Protein AF-A0A2E8S8S6-F1 (afdb_monomer)

Secondary structure (DSSP, 8-state):
----S-HHHHHHHHHHHHHHHHHHHHHHT-HHHHHHHHHHHHHHHHHHHHHHS-------SHHHHHHHHHT-S----------

Structure (mmCIF, N/CA/C/O backbone):
data_AF-A0A2E8S8S6-F1
#
_entry.id   AF-A0A2E8S8S6-F1
#
loop_
_atom_site.group_PDB
_atom_site.id
_atom_site.type_symbol
_atom_site.label_atom_id
_atom_site.label_alt_id
_atom_site.label_comp_id
_atom_site.label_asym_id
_atom_site.label_entity_id
_atom_site.label_seq_id
_atom_site.pdbx_PDB_ins_code
_atom_site.Cartn_x
_atom_site.Cartn_y
_atom_site.Cartn_z
_atom_site.occupancy
_atom_site.B_iso_or_equiv
_atom_site.auth_seq_id
_atom_site.auth_comp_id
_atom_site.auth_asym_id
_atom_site.auth_atom_id
_atom_site.pdbx_PDB_model_num
ATOM 1 N N . MET A 1 1 ? -1.138 -7.745 -15.448 1.00 40.62 1 MET A N 1
ATOM 2 C CA . MET A 1 1 ? -2.176 -6.695 -15.525 1.00 40.62 1 MET A CA 1
ATOM 3 C C . MET A 1 1 ? -1.462 -5.353 -15.546 1.00 40.62 1 MET A C 1
ATOM 5 O O . MET A 1 1 ? -0.584 -5.188 -14.705 1.00 40.62 1 MET A O 1
ATOM 9 N N . PRO A 1 2 ? -1.711 -4.456 -16.515 1.00 47.47 2 PRO A N 1
ATOM 10 C CA . PRO A 1 2 ? -1.098 -3.133 -16.494 1.00 47.47 2 PRO A CA 1
ATOM 11 C C . PRO A 1 2 ? -1.648 -2.390 -15.277 1.00 47.47 2 PRO A C 1
ATOM 13 O O . PRO A 1 2 ? -2.858 -2.227 -15.132 1.00 47.47 2 PRO A O 1
ATOM 16 N N . ILE A 1 3 ? -0.767 -2.014 -14.358 1.00 55.12 3 ILE A N 1
ATOM 17 C CA . ILE A 1 3 ? -1.144 -1.173 -13.230 1.00 55.12 3 ILE A CA 1
ATOM 18 C C . ILE A 1 3 ? -1.272 0.232 -13.812 1.00 55.12 3 ILE A C 1
ATOM 20 O O . ILE A 1 3 ? -0.283 0.881 -14.117 1.00 55.12 3 ILE A O 1
ATOM 24 N N . LEU A 1 4 ? -2.516 0.652 -14.045 1.00 55.47 4 LEU A N 1
ATOM 25 C CA . LEU A 1 4 ?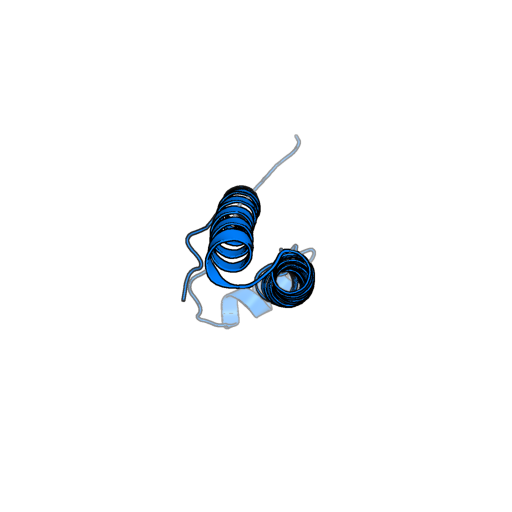 -2.897 1.945 -14.635 1.00 55.47 4 LEU A CA 1
ATOM 26 C C . LEU A 1 4 ? -2.662 3.139 -13.693 1.00 55.47 4 LEU A C 1
ATOM 28 O O . LEU A 1 4 ? -3.076 4.257 -13.986 1.00 55.47 4 LEU A O 1
ATOM 32 N N . ILE A 1 5 ? -2.048 2.909 -12.535 1.00 58.91 5 ILE A N 1
ATOM 33 C CA . ILE A 1 5 ? -1.847 3.924 -11.511 1.00 58.91 5 ILE A CA 1
ATOM 34 C C . ILE A 1 5 ? -0.409 4.425 -11.606 1.00 58.91 5 ILE A C 1
ATOM 36 O O . ILE A 1 5 ? 0.537 3.687 -11.344 1.00 58.91 5 ILE A O 1
ATOM 40 N N . ASN A 1 6 ? -0.272 5.705 -11.954 1.00 72.06 6 ASN A N 1
ATOM 41 C CA . ASN A 1 6 ? 0.967 6.461 -11.810 1.00 72.06 6 ASN A CA 1
ATOM 42 C C . ASN A 1 6 ? 1.492 6.329 -10.365 1.00 72.06 6 ASN A C 1
ATOM 44 O O . ASN A 1 6 ? 0.706 6.373 -9.416 1.00 72.06 6 ASN A O 1
ATOM 48 N N . GLN A 1 7 ? 2.808 6.207 -10.182 1.00 69.88 7 GLN A N 1
ATOM 49 C CA . GLN A 1 7 ? 3.457 6.049 -8.876 1.00 69.88 7 GLN A CA 1
ATOM 50 C C . GLN A 1 7 ? 3.010 7.123 -7.865 1.00 69.88 7 GLN A C 1
ATOM 52 O O . GLN A 1 7 ? 2.749 6.817 -6.701 1.00 69.88 7 GLN A O 1
ATOM 57 N N . TYR A 1 8 ? 2.829 8.367 -8.316 1.00 76.00 8 TYR A N 1
ATOM 58 C CA . TYR A 1 8 ? 2.304 9.454 -7.481 1.00 76.00 8 TYR A CA 1
ATOM 59 C C . TYR A 1 8 ? 0.830 9.259 -7.103 1.00 76.00 8 TYR A C 1
ATOM 61 O O . TYR A 1 8 ? 0.437 9.497 -5.960 1.00 76.00 8 TYR A O 1
ATOM 69 N N . SER A 1 9 ? 0.011 8.767 -8.033 1.00 83.44 9 SER A N 1
ATOM 70 C CA . SER A 1 9 ? -1.392 8.436 -7.772 1.00 83.44 9 SER A CA 1
ATOM 71 C C . SER A 1 9 ? -1.526 7.277 -6.780 1.00 83.44 9 SER A C 1
ATOM 73 O O . SER A 1 9 ? -2.432 7.303 -5.951 1.00 83.44 9 SER A O 1
ATOM 75 N N . PHE A 1 10 ? -0.606 6.304 -6.794 1.00 85.69 10 PHE A N 1
ATOM 76 C CA . PHE A 1 10 ? -0.592 5.210 -5.817 1.00 85.69 10 PHE A CA 1
ATOM 77 C C . PHE A 1 10 ? -0.423 5.733 -4.390 1.00 85.69 10 PHE A C 1
ATOM 79 O O . PHE A 1 10 ? -1.154 5.314 -3.492 1.00 85.69 10 PHE A O 1
ATOM 86 N N . ILE A 1 11 ? 0.504 6.673 -4.182 1.00 87.81 11 ILE A N 1
ATOM 87 C CA . ILE A 1 11 ? 0.764 7.268 -2.864 1.00 87.81 11 ILE A CA 1
ATOM 88 C C . ILE A 1 11 ? -0.482 8.003 -2.360 1.00 87.81 11 ILE A C 1
ATOM 90 O O . ILE A 1 11 ? -0.912 7.778 -1.230 1.00 87.81 11 ILE A O 1
ATOM 94 N N . ILE A 1 12 ? -1.104 8.827 -3.208 1.00 90.62 12 ILE A N 1
ATOM 95 C CA . ILE A 1 12 ? -2.301 9.599 -2.839 1.00 90.62 12 ILE A CA 1
ATOM 96 C C . ILE A 1 12 ? -3.457 8.666 -2.456 1.00 90.62 12 ILE A C 1
ATOM 98 O O . ILE A 1 12 ? -4.068 8.840 -1.401 1.00 90.62 12 ILE A O 1
ATOM 102 N N . VAL A 1 13 ? -3.732 7.649 -3.278 1.00 91.69 13 VAL A N 1
ATOM 103 C CA . VAL A 1 13 ? -4.803 6.673 -3.018 1.00 91.69 13 VAL A CA 1
ATOM 104 C C . VAL A 1 13 ? -4.525 5.880 -1.741 1.00 91.69 13 VAL A C 1
ATOM 106 O O . VAL A 1 13 ? -5.434 5.664 -0.942 1.00 91.69 13 VAL A O 1
ATOM 109 N N . SER A 1 14 ? -3.270 5.496 -1.511 1.00 92.12 14 SER A N 1
ATOM 110 C CA . SER A 1 14 ? -2.848 4.767 -0.313 1.00 92.12 14 SER A CA 1
ATOM 111 C C . SER A 1 14 ? -3.058 5.582 0.963 1.00 92.12 14 SER A C 1
ATOM 113 O O . SER A 1 14 ? -3.616 5.071 1.932 1.00 92.12 14 SER A O 1
ATOM 115 N N . ILE A 1 15 ? -2.673 6.863 0.959 1.00 94.19 15 ILE A N 1
ATOM 116 C CA . ILE A 1 15 ? -2.880 7.770 2.098 1.00 94.19 15 ILE A CA 1
ATOM 117 C C . ILE A 1 15 ? -4.375 7.955 2.367 1.00 94.19 15 ILE A C 1
ATOM 119 O O . ILE A 1 15 ? -4.810 7.828 3.511 1.00 94.19 15 ILE A O 1
ATOM 123 N N . ALA A 1 16 ? -5.172 8.206 1.325 1.00 95.12 16 ALA A N 1
ATOM 124 C CA . ALA A 1 16 ? -6.618 8.360 1.462 1.00 95.12 16 ALA A CA 1
ATOM 125 C C . ALA A 1 16 ? -7.277 7.084 2.018 1.00 95.12 16 ALA A C 1
ATOM 127 O O . ALA A 1 16 ? -8.092 7.156 2.937 1.00 95.12 16 ALA A O 1
ATOM 128 N N . GLY A 1 17 ? -6.881 5.912 1.515 1.00 95.19 17 GLY A N 1
ATOM 129 C CA . GLY A 1 17 ? -7.365 4.619 1.996 1.00 95.19 17 GLY A CA 1
ATOM 130 C C . GLY A 1 17 ? -7.007 4.363 3.461 1.00 95.19 17 GLY A C 1
ATOM 131 O O . GLY A 1 17 ? -7.880 4.006 4.251 1.00 95.19 17 GLY A O 1
ATOM 132 N N . LEU A 1 18 ? -5.751 4.607 3.852 1.00 96.31 18 LEU A N 1
ATOM 133 C CA . LEU A 1 18 ? -5.309 4.476 5.245 1.00 96.31 18 LEU A CA 1
ATOM 134 C C . LEU A 1 18 ? -6.047 5.437 6.177 1.00 96.31 18 LEU A C 1
ATOM 136 O O . LEU A 1 18 ? -6.430 5.035 7.274 1.00 96.31 18 LEU A O 1
ATOM 140 N N . ALA A 1 19 ? -6.284 6.678 5.747 1.00 95.88 19 ALA A N 1
ATOM 141 C CA . ALA A 1 19 ? -7.039 7.650 6.529 1.00 95.88 19 ALA A CA 1
ATOM 142 C C . ALA A 1 19 ? -8.482 7.182 6.762 1.00 95.88 19 ALA A C 1
ATOM 144 O O . ALA A 1 19 ? -8.960 7.211 7.895 1.00 95.88 19 ALA A O 1
ATOM 145 N N . LEU A 1 20 ? -9.161 6.686 5.722 1.00 96.44 20 LEU A N 1
ATOM 146 C CA . LEU A 1 20 ? -10.524 6.162 5.841 1.00 96.44 20 LEU A CA 1
ATOM 147 C C . LEU A 1 20 ? -10.593 4.945 6.770 1.00 96.44 20 LEU A C 1
ATOM 149 O O . LEU A 1 20 ? -11.447 4.902 7.655 1.00 96.44 20 LEU A O 1
ATOM 153 N N . ILE A 1 21 ? -9.677 3.986 6.611 1.00 94.81 21 ILE A N 1
ATOM 154 C CA . ILE A 1 21 ? -9.604 2.791 7.465 1.00 94.81 21 ILE A CA 1
ATOM 155 C C . ILE A 1 21 ? -9.302 3.185 8.914 1.00 94.81 21 ILE A C 1
ATOM 157 O O . ILE A 1 21 ? -9.969 2.712 9.832 1.00 94.81 21 ILE A O 1
ATOM 161 N N . GLY A 1 22 ? -8.338 4.082 9.128 1.00 94.50 22 GLY A N 1
ATOM 162 C CA . GLY A 1 22 ? -7.969 4.566 10.456 1.00 94.50 22 GLY A CA 1
ATOM 163 C C . GLY A 1 22 ? -9.130 5.265 11.161 1.00 94.50 22 GLY A C 1
ATOM 164 O O . GLY A 1 22 ? -9.436 4.937 12.306 1.00 94.50 22 GLY A O 1
ATOM 165 N N . ILE A 1 23 ? -9.831 6.170 10.468 1.00 96.25 23 ILE A N 1
ATOM 166 C CA . ILE A 1 23 ? -11.018 6.859 11.002 1.00 96.25 23 ILE A CA 1
ATOM 167 C C . ILE A 1 23 ? -12.128 5.855 11.319 1.00 96.25 23 ILE A C 1
ATOM 169 O O . ILE A 1 23 ? -12.738 5.930 12.386 1.00 96.25 23 ILE A O 1
ATOM 173 N N . PHE A 1 24 ? -12.379 4.900 10.422 1.00 96.38 24 PHE A N 1
ATOM 174 C CA . PHE A 1 24 ? -13.399 3.875 10.622 1.00 96.38 24 PHE A CA 1
ATOM 175 C C . PHE A 1 24 ? -13.106 3.020 11.859 1.00 96.38 24 PHE A C 1
ATOM 177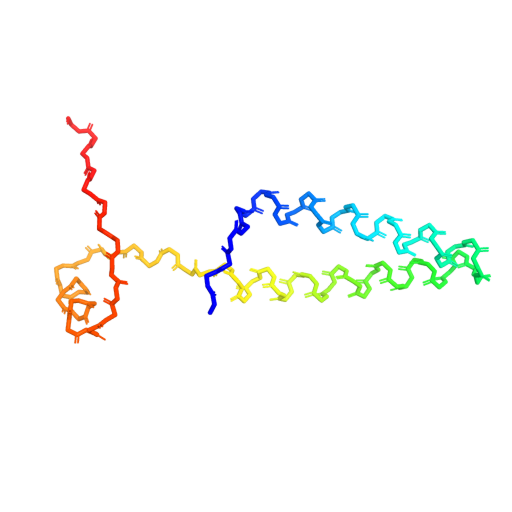 O O . PHE A 1 24 ? -13.960 2.886 12.735 1.00 96.38 24 PHE A O 1
ATOM 184 N N . ILE A 1 25 ? -11.885 2.493 11.981 1.00 95.50 25 ILE A N 1
ATOM 185 C CA . ILE A 1 25 ? -11.498 1.648 13.117 1.00 95.50 25 ILE A CA 1
ATOM 186 C C . ILE A 1 25 ? -11.504 2.450 14.417 1.00 95.50 25 ILE A C 1
ATOM 188 O O . ILE A 1 25 ? -11.977 1.946 15.436 1.00 95.50 25 ILE A O 1
ATOM 192 N N . TRP A 1 26 ? -11.051 3.706 14.386 1.00 95.69 26 TRP A N 1
ATOM 193 C CA . TRP A 1 26 ? -11.106 4.578 15.557 1.00 95.69 26 TRP A CA 1
ATOM 194 C C . TRP A 1 26 ? -12.553 4.793 16.011 1.00 95.69 26 TRP A C 1
ATOM 196 O O . TRP A 1 26 ? -12.838 4.735 17.207 1.00 95.69 26 TRP A O 1
ATOM 206 N N . ARG A 1 27 ? -13.481 4.994 15.069 1.00 95.50 27 ARG A N 1
ATOM 207 C CA . ARG A 1 27 ? -14.887 5.251 15.393 1.00 95.50 27 ARG A CA 1
ATOM 208 C C . ARG A 1 27 ? -15.638 4.013 15.882 1.00 95.50 27 ARG A C 1
ATOM 210 O O . ARG A 1 27 ? -16.527 4.166 16.713 1.00 95.50 27 ARG A O 1
ATOM 217 N N . VAL A 1 28 ? -15.315 2.830 15.361 1.00 96.62 28 VAL A N 1
ATOM 218 C CA . VAL A 1 28 ? -16.048 1.581 15.642 1.00 96.62 28 VAL A CA 1
ATOM 219 C C . VAL A 1 28 ? -15.456 0.802 16.816 1.00 96.62 28 VAL A C 1
ATOM 221 O O . VAL A 1 28 ? -16.206 0.208 17.586 1.00 96.62 28 VAL A O 1
ATOM 224 N N . PHE A 1 29 ? -14.131 0.795 16.961 1.00 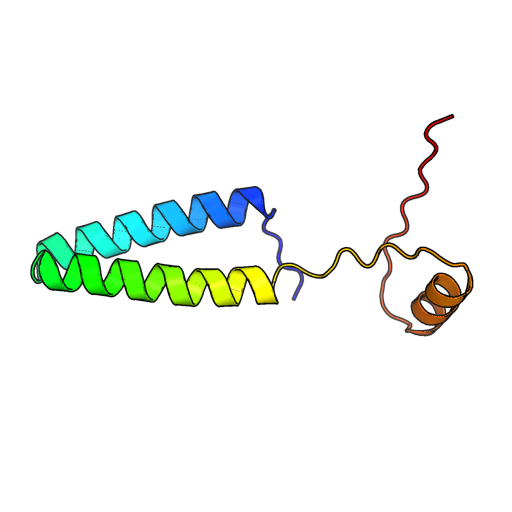93.81 29 PHE A N 1
ATOM 225 C CA . PHE A 1 29 ? -13.437 -0.029 17.948 1.00 93.81 29 PHE A CA 1
ATOM 226 C C . PHE A 1 29 ? -12.768 0.836 19.016 1.00 93.81 29 PHE A C 1
ATOM 228 O O . PHE A 1 29 ? -13.372 1.145 20.040 1.00 93.81 29 PHE A O 1
ATOM 235 N N . ASN A 1 30 ? -11.504 1.206 18.810 1.00 92.94 30 ASN A N 1
ATOM 236 C CA . ASN A 1 30 ? -10.753 2.067 19.711 1.00 92.94 30 ASN A CA 1
ATOM 237 C C . ASN A 1 30 ? -9.554 2.701 18.966 1.00 92.94 30 ASN A C 1
ATOM 239 O O . ASN A 1 30 ? -9.143 2.216 17.905 1.00 92.94 30 ASN A O 1
ATOM 243 N N . PRO A 1 31 ? -8.954 3.773 19.509 1.00 91.81 31 PRO A N 1
ATOM 244 C CA . PRO A 1 31 ? -7.814 4.429 18.867 1.00 91.81 31 PRO A CA 1
ATOM 245 C C . PRO A 1 31 ? -6.556 3.548 18.800 1.00 91.81 31 PRO A C 1
ATOM 247 O O . PRO A 1 31 ? -5.790 3.659 17.848 1.00 91.81 31 PRO A O 1
ATOM 250 N N . ALA A 1 32 ? -6.337 2.648 19.764 1.00 93.94 32 ALA A N 1
ATOM 251 C CA . ALA A 1 32 ? -5.150 1.789 19.771 1.00 93.94 32 ALA A CA 1
ATOM 252 C C . ALA A 1 32 ? -5.135 0.793 18.593 1.00 93.94 32 ALA A C 1
ATOM 254 O O . ALA A 1 32 ? -4.100 0.608 17.953 1.00 93.94 32 ALA A O 1
ATOM 255 N N . LEU A 1 33 ? -6.287 0.200 18.267 1.00 93.88 33 LEU A N 1
ATOM 256 C CA . LEU A 1 33 ? -6.464 -0.688 17.117 1.00 93.88 33 LEU A CA 1
ATOM 257 C C . LEU A 1 33 ? -6.418 0.078 15.795 1.00 93.88 33 LEU A C 1
ATOM 259 O O . LEU A 1 33 ? -5.951 -0.458 14.796 1.00 93.88 33 LEU A O 1
ATOM 263 N N . ALA A 1 34 ? -6.859 1.339 15.778 1.00 93.81 34 ALA A N 1
ATOM 264 C CA . ALA A 1 34 ? -6.722 2.183 14.595 1.00 93.81 34 ALA A CA 1
ATOM 265 C C . ALA A 1 34 ? -5.245 2.426 14.259 1.00 93.81 34 ALA A C 1
ATOM 267 O O . ALA A 1 34 ? -4.838 2.263 13.110 1.00 93.81 34 ALA A O 1
ATOM 268 N N . ILE A 1 35 ? -4.427 2.743 15.268 1.00 94.44 35 ILE A N 1
ATOM 269 C CA . ILE A 1 35 ? -2.982 2.943 15.096 1.00 94.44 35 ILE A CA 1
ATOM 270 C C . ILE A 1 35 ? -2.308 1.651 14.622 1.00 94.44 35 ILE A C 1
ATOM 272 O O . ILE A 1 35 ? -1.520 1.691 13.675 1.00 94.44 35 ILE A O 1
ATOM 276 N N . SER A 1 36 ? -2.624 0.504 15.235 1.00 95.62 36 SER A N 1
ATOM 277 C CA . SER A 1 36 ? -2.024 -0.772 14.824 1.00 95.62 36 SER A CA 1
ATOM 278 C C . SER A 1 36 ? -2.414 -1.154 13.394 1.00 95.62 36 SER A C 1
ATOM 280 O O . SER A 1 36 ? -1.549 -1.551 12.615 1.00 95.62 36 SER A O 1
ATOM 282 N N . ALA A 1 37 ? -3.678 -0.964 13.009 1.00 93.62 37 ALA A N 1
ATOM 283 C CA . ALA A 1 37 ? -4.151 -1.235 11.656 1.00 93.62 3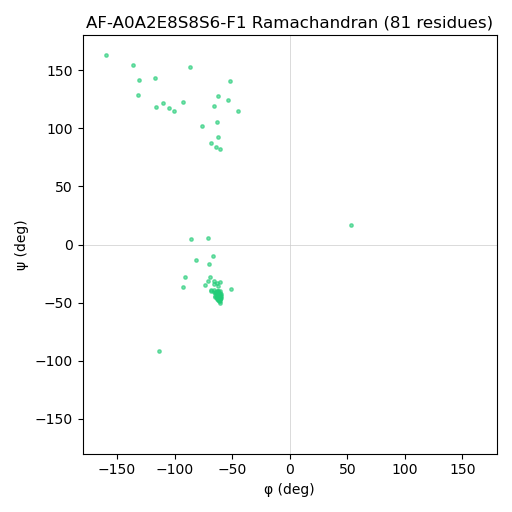7 ALA A CA 1
ATOM 284 C C . ALA A 1 37 ? -3.490 -0.326 10.612 1.00 93.62 37 ALA A C 1
ATOM 286 O O . ALA A 1 37 ? -3.105 -0.804 9.546 1.00 93.62 37 ALA A O 1
ATOM 287 N N . VAL A 1 38 ? -3.304 0.962 10.923 1.00 95.69 38 VAL A N 1
ATOM 288 C CA . VAL A 1 38 ? -2.586 1.894 10.041 1.00 95.69 38 VAL A CA 1
ATOM 289 C C . VAL A 1 38 ? -1.128 1.465 9.878 1.00 95.69 38 VAL A C 1
ATOM 291 O O . VAL A 1 38 ? -0.652 1.397 8.748 1.00 95.69 38 VAL A O 1
ATOM 294 N N . LEU A 1 39 ? -0.431 1.101 10.960 1.00 96.12 39 LEU A N 1
ATOM 295 C CA . LEU A 1 39 ? 0.957 0.619 10.890 1.00 96.12 39 LEU A CA 1
ATOM 296 C C . LEU A 1 39 ? 1.095 -0.641 10.029 1.00 96.12 39 LEU A C 1
ATOM 298 O O . LEU A 1 39 ? 1.968 -0.711 9.164 1.00 96.12 39 LEU A O 1
ATOM 302 N N . VAL A 1 40 ? 0.211 -1.620 10.228 1.00 96.25 40 VAL A N 1
ATOM 303 C CA . VAL A 1 40 ? 0.180 -2.843 9.413 1.00 96.25 40 VAL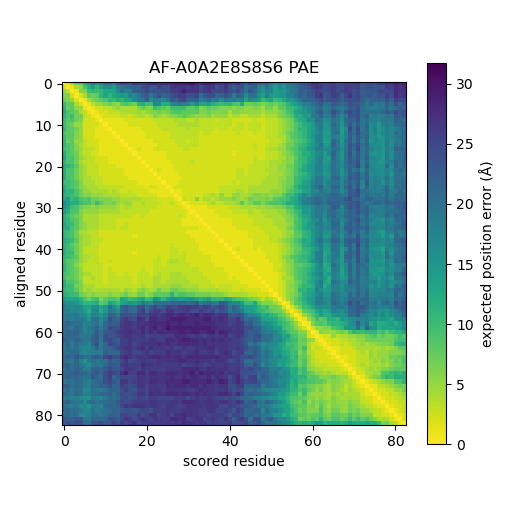 A CA 1
ATOM 304 C C . VAL A 1 40 ? -0.118 -2.508 7.950 1.00 96.25 40 VAL A C 1
ATOM 306 O O . VAL A 1 40 ? 0.541 -3.029 7.051 1.00 96.25 40 VAL A O 1
ATOM 309 N N . GLY A 1 41 ? -1.056 -1.594 7.697 1.00 95.44 41 GLY A N 1
ATOM 310 C CA . GLY A 1 41 ? -1.382 -1.125 6.354 1.00 95.44 41 GLY A CA 1
ATOM 311 C C . GLY A 1 41 ? -0.191 -0.475 5.647 1.00 95.44 41 GLY A C 1
ATOM 312 O O . GLY A 1 41 ? 0.059 -0.784 4.485 1.00 95.44 41 GLY A O 1
ATOM 313 N N . ILE A 1 42 ? 0.591 0.357 6.346 1.00 95.44 42 ILE A N 1
ATOM 314 C CA . ILE A 1 42 ? 1.818 0.964 5.803 1.00 95.44 42 ILE A CA 1
ATOM 315 C C . ILE A 1 42 ? 2.826 -0.114 5.393 1.00 95.44 42 ILE A C 1
ATOM 317 O O . ILE A 1 42 ? 3.394 -0.026 4.304 1.00 95.44 42 ILE A O 1
ATOM 321 N N . LEU A 1 43 ? 3.034 -1.144 6.220 1.00 95.62 43 LEU A N 1
ATOM 322 C CA . LEU A 1 43 ? 3.943 -2.247 5.889 1.00 95.62 43 LEU A CA 1
ATOM 323 C C . LEU A 1 43 ? 3.490 -2.994 4.630 1.00 95.62 43 LEU A C 1
ATOM 325 O O . LEU A 1 43 ? 4.290 -3.195 3.717 1.00 95.62 43 LEU A O 1
ATOM 329 N N . ILE A 1 44 ? 2.205 -3.347 4.545 1.00 94.44 44 ILE A N 1
ATOM 330 C CA . ILE A 1 44 ? 1.642 -4.039 3.376 1.00 94.44 44 ILE A CA 1
ATOM 331 C C . 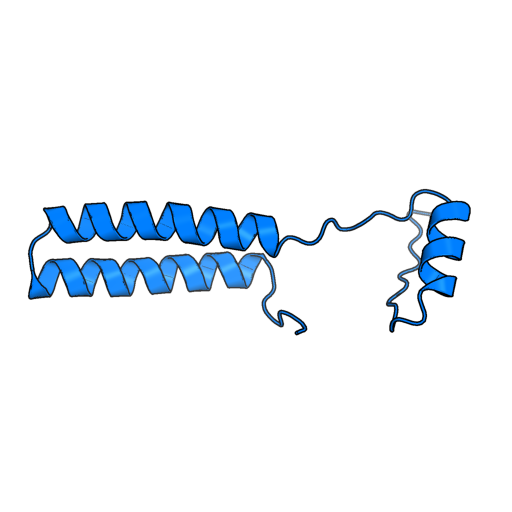ILE A 1 44 ? 1.803 -3.178 2.122 1.00 94.44 44 ILE A C 1
ATOM 333 O O . ILE A 1 44 ? 2.300 -3.652 1.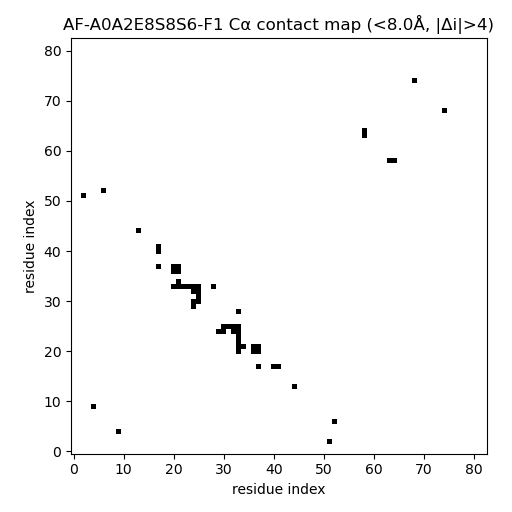102 1.00 94.44 44 ILE A O 1
ATOM 337 N N . LEU A 1 45 ? 1.428 -1.901 2.201 1.00 92.69 45 LEU A N 1
ATOM 338 C CA . LEU A 1 45 ? 1.531 -0.970 1.080 1.00 92.69 45 LEU A CA 1
ATOM 339 C C . LEU A 1 45 ? 2.978 -0.740 0.650 1.00 92.69 45 LEU A C 1
ATOM 341 O O . LEU A 1 45 ? 3.223 -0.598 -0.541 1.00 92.69 45 LEU A O 1
ATOM 345 N N . SER A 1 46 ? 3.933 -0.764 1.580 1.00 89.62 46 SER A N 1
ATOM 346 C CA . SER A 1 46 ? 5.361 -0.662 1.261 1.00 89.62 46 SER A CA 1
ATOM 347 C C . SER A 1 46 ? 5.835 -1.865 0.449 1.00 89.62 46 SER A C 1
ATOM 349 O O . SER A 1 46 ? 6.503 -1.696 -0.568 1.00 89.62 46 SER A O 1
ATOM 351 N N . VAL A 1 47 ? 5.439 -3.080 0.843 1.00 90.19 47 VAL A N 1
ATOM 352 C CA . VAL A 1 47 ? 5.757 -4.305 0.089 1.00 90.19 47 VAL A CA 1
ATOM 353 C C . VAL A 1 47 ? 5.111 -4.273 -1.295 1.00 90.19 47 VAL A C 1
ATOM 355 O O . VAL A 1 47 ? 5.773 -4.562 -2.291 1.00 90.19 47 VAL A O 1
ATOM 358 N N . VAL A 1 48 ? 3.838 -3.876 -1.375 1.00 87.44 48 VAL A N 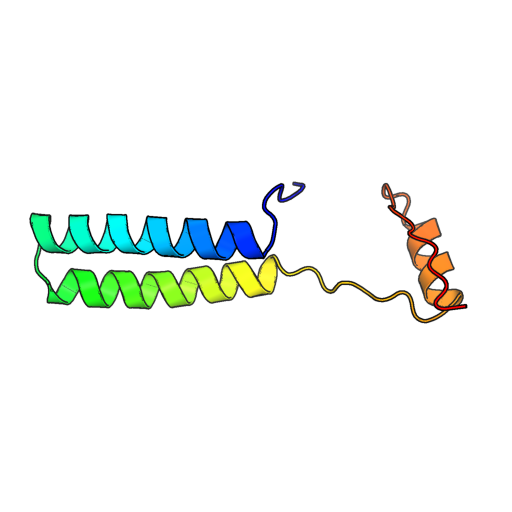1
ATOM 359 C CA . VAL A 1 48 ? 3.128 -3.727 -2.653 1.00 87.44 48 VAL A CA 1
ATOM 360 C C . VAL A 1 48 ? 3.821 -2.691 -3.530 1.00 87.44 48 VAL A C 1
ATOM 362 O O . VAL A 1 48 ? 4.061 -2.960 -4.699 1.00 87.44 48 VAL A O 1
ATOM 365 N N . PHE A 1 49 ? 4.195 -1.539 -2.977 1.00 85.75 49 PHE A N 1
ATOM 366 C CA . PHE A 1 49 ? 4.874 -0.480 -3.714 1.00 85.75 49 PHE A CA 1
ATOM 367 C C . PHE A 1 49 ? 6.207 -0.951 -4.290 1.00 85.75 49 PHE A C 1
ATOM 369 O O . PHE A 1 49 ? 6.456 -0.745 -5.471 1.00 85.75 49 PHE A O 1
ATOM 376 N N . ILE A 1 50 ? 7.030 -1.636 -3.491 1.00 84.00 50 ILE A N 1
ATOM 377 C CA . ILE A 1 50 ? 8.305 -2.202 -3.951 1.00 84.00 50 ILE A CA 1
ATOM 378 C C . ILE A 1 50 ? 8.069 -3.251 -5.041 1.00 84.00 50 ILE A C 1
ATOM 380 O O . ILE A 1 50 ? 8.750 -3.239 -6.056 1.00 84.00 50 ILE A O 1
ATOM 384 N N . SER A 1 51 ? 7.077 -4.129 -4.873 1.00 80.38 51 SER A N 1
ATOM 385 C CA . SER A 1 51 ? 6.767 -5.165 -5.866 1.00 80.38 51 SER A CA 1
ATOM 386 C C . SER A 1 51 ? 6.181 -4.608 -7.167 1.00 80.38 51 SER A C 1
ATOM 388 O O . SER A 1 51 ? 6.278 -5.258 -8.209 1.00 80.38 51 SER A O 1
ATOM 390 N N . VAL A 1 52 ? 5.502 -3.463 -7.102 1.00 74.38 52 VAL A N 1
ATOM 391 C CA . VAL A 1 52 ? 4.830 -2.817 -8.238 1.00 74.38 52 VAL A CA 1
ATOM 392 C C . VAL A 1 52 ? 5.741 -1.830 -8.947 1.00 74.38 52 VAL A C 1
ATOM 394 O O . VAL A 1 52 ? 5.574 -1.636 -10.154 1.00 74.38 52 VAL A O 1
ATOM 397 N N . ARG A 1 53 ? 6.704 -1.237 -8.234 1.00 69.56 53 ARG A N 1
ATOM 398 C CA . ARG A 1 53 ? 7.802 -0.474 -8.818 1.00 69.56 53 ARG A CA 1
ATOM 399 C C . ARG A 1 53 ? 8.628 -1.444 -9.651 1.00 69.56 53 ARG A C 1
ATOM 401 O O . ARG A 1 53 ? 9.598 -2.027 -9.186 1.00 69.56 53 ARG A O 1
ATOM 408 N N . ARG A 1 54 ? 8.178 -1.665 -10.887 1.00 56.97 54 ARG A N 1
ATOM 409 C CA . ARG A 1 54 ? 8.998 -2.276 -11.919 1.00 56.97 54 ARG A CA 1
ATOM 410 C C . ARG A 1 54 ? 10.254 -1.438 -11.961 1.00 56.97 54 ARG A C 1
ATOM 412 O O . ARG A 1 54 ? 10.146 -0.221 -12.109 1.00 56.97 54 ARG A O 1
ATOM 419 N N . ASP A 1 55 ? 11.397 -2.091 -11.798 1.00 51.62 55 ASP A N 1
ATOM 420 C CA . ASP A 1 55 ? 12.649 -1.518 -12.247 1.00 51.62 55 ASP A CA 1
ATOM 421 C C . ASP A 1 55 ? 12.366 -0.960 -13.637 1.00 51.62 55 ASP A C 1
ATOM 423 O O . ASP A 1 55 ? 11.969 -1.692 -14.553 1.00 51.62 55 ASP A O 1
ATOM 427 N N . GLU A 1 56 ? 12.460 0.359 -13.764 1.00 53.47 56 GLU A N 1
ATOM 428 C CA . GLU A 1 56 ? 12.710 0.993 -15.041 1.00 53.47 56 GLU A CA 1
ATOM 429 C C . GLU A 1 56 ? 14.057 0.416 -15.457 1.00 53.47 56 GLU A C 1
ATOM 431 O O . GLU A 1 56 ? 15.106 0.959 -15.119 1.00 53.47 56 GLU A O 1
ATOM 436 N N . ALA A 1 57 ? 14.031 -0.785 -16.041 1.00 47.19 57 ALA A N 1
ATOM 437 C CA . ALA A 1 57 ? 15.201 -1.445 -16.566 1.00 47.19 57 ALA A CA 1
ATOM 438 C C . ALA A 1 57 ? 15.686 -0.515 -17.665 1.00 47.19 57 ALA A C 1
ATOM 440 O O . ALA A 1 57 ? 15.181 -0.526 -18.787 1.00 47.19 57 ALA A O 1
ATOM 441 N N . THR A 1 58 ? 16.586 0.382 -17.284 1.00 49.81 58 THR A N 1
ATOM 442 C CA . THR A 1 58 ? 17.284 1.249 -18.202 1.00 49.81 58 THR A CA 1
ATOM 443 C C . THR A 1 58 ? 18.073 0.278 -19.055 1.00 49.81 58 THR A C 1
ATOM 445 O O . THR A 1 58 ? 19.003 -0.366 -18.571 1.00 49.81 58 THR A O 1
ATOM 448 N N . VAL A 1 59 ? 17.618 0.064 -20.285 1.00 54.00 59 VAL A N 1
ATOM 449 C CA . VAL A 1 59 ? 18.317 -0.768 -21.258 1.00 54.00 59 VAL A CA 1
ATOM 450 C C . VAL A 1 59 ? 19.583 0.006 -21.615 1.00 54.00 59 VAL A C 1
ATOM 452 O O . VAL A 1 59 ? 19.579 0.869 -22.486 1.00 54.00 59 VAL A O 1
ATOM 455 N N . LEU A 1 60 ? 20.637 -0.215 -20.830 1.00 56.47 60 LEU A N 1
ATOM 456 C CA . LEU A 1 60 ? 21.890 0.541 -20.878 1.00 56.47 60 LEU A CA 1
ATOM 457 C C . LEU A 1 60 ? 22.806 0.044 -22.002 1.00 56.47 60 LEU A C 1
ATOM 459 O O . LEU A 1 60 ? 23.768 0.726 -22.353 1.00 56.47 60 LEU A O 1
ATOM 463 N N . THR A 1 61 ? 22.514 -1.128 -22.580 1.00 63.00 61 THR A N 1
ATOM 464 C CA . THR A 1 61 ? 23.316 -1.738 -23.645 1.00 63.00 61 THR A CA 1
ATOM 465 C C . THR A 1 61 ? 22.471 -2.311 -24.787 1.00 63.00 61 THR A C 1
ATOM 467 O O . THR A 1 61 ? 21.311 -2.684 -24.619 1.00 63.00 61 THR A O 1
ATOM 470 N N . ILE A 1 62 ? 23.077 -2.390 -25.978 1.00 67.94 62 ILE A N 1
ATOM 471 C CA . ILE A 1 62 ? 22.484 -2.991 -27.188 1.00 67.94 62 ILE A CA 1
ATOM 472 C C . ILE A 1 62 ? 22.152 -4.477 -26.973 1.00 67.94 62 ILE A C 1
ATOM 474 O O . ILE A 1 62 ? 21.156 -4.969 -27.503 1.00 67.94 62 ILE A O 1
ATOM 478 N N . GLU A 1 63 ? 22.939 -5.180 -26.157 1.00 70.31 63 GLU A N 1
ATOM 479 C CA . GLU A 1 63 ? 22.683 -6.571 -25.778 1.00 70.31 63 GLU A CA 1
ATOM 480 C C . GLU A 1 63 ? 21.352 -6.719 -25.026 1.00 70.31 63 GLU A C 1
ATOM 482 O O . GLU A 1 63 ? 20.517 -7.543 -25.403 1.00 70.31 63 GLU A O 1
ATOM 487 N N . ASP A 1 64 ? 21.105 -5.869 -24.025 1.00 68.75 64 ASP A N 1
ATOM 488 C CA . ASP A 1 64 ? 19.854 -5.872 -23.259 1.00 68.75 64 ASP A CA 1
ATOM 489 C C . ASP A 1 64 ? 18.649 -5.547 -24.157 1.00 68.75 64 ASP A C 1
ATOM 491 O O . ASP A 1 64 ? 17.572 -6.127 -24.009 1.00 68.75 64 ASP A O 1
ATOM 495 N N . PHE A 1 65 ? 18.838 -4.665 -25.142 1.00 73.12 65 PHE A N 1
ATOM 496 C CA . PHE A 1 65 ? 17.806 -4.319 -26.119 1.00 73.12 65 PHE A CA 1
ATOM 497 C C . PHE A 1 65 ? 17.425 -5.515 -27.001 1.00 73.12 65 PHE A C 1
ATOM 499 O O . PHE A 1 65 ? 16.238 -5.788 -27.197 1.00 73.12 65 PHE A O 1
ATOM 506 N N . ASN A 1 66 ? 18.418 -6.267 -27.485 1.00 76.00 66 ASN A N 1
ATOM 507 C CA . ASN A 1 66 ? 18.193 -7.461 -28.302 1.00 76.00 66 ASN A CA 1
ATOM 508 C C . ASN A 1 66 ? 17.482 -8.569 -27.512 1.00 76.00 66 ASN A C 1
ATOM 510 O O . ASN A 1 66 ? 16.524 -9.160 -28.011 1.00 76.00 66 ASN A O 1
ATOM 514 N N . VAL A 1 67 ? 17.867 -8.794 -26.253 1.00 75.88 67 VAL A N 1
ATOM 515 C CA . VAL A 1 67 ? 17.200 -9.770 -25.369 1.00 75.88 67 VAL A CA 1
ATOM 516 C C . VAL A 1 67 ? 15.737 -9.390 -25.126 1.00 75.88 67 VAL A C 1
ATOM 518 O O . VAL A 1 67 ? 14.841 -10.240 -25.126 1.00 75.88 67 VAL A O 1
ATOM 521 N N . VAL A 1 68 ? 15.466 -8.098 -24.944 1.00 74.25 68 VAL A N 1
ATOM 522 C CA . VAL A 1 68 ? 14.108 -7.591 -24.739 1.00 74.25 68 VAL A CA 1
ATOM 523 C C . VAL A 1 68 ? 13.270 -7.733 -26.017 1.00 74.25 68 VAL A C 1
ATOM 525 O O . VAL A 1 68 ? 12.123 -8.180 -25.924 1.00 74.25 68 VAL A O 1
ATOM 528 N N . LEU A 1 69 ? 13.833 -7.467 -27.202 1.00 74.81 69 LEU A N 1
ATOM 529 C CA . LEU A 1 69 ? 13.184 -7.687 -28.506 1.00 74.81 69 LEU A CA 1
ATOM 530 C C . LEU A 1 69 ? 12.812 -9.157 -28.752 1.00 74.81 69 LEU A C 1
ATOM 532 O O . LEU A 1 69 ? 11.722 -9.449 -29.251 1.00 74.81 69 LEU A O 1
ATOM 536 N N . GLU A 1 70 ? 13.672 -10.096 -28.358 1.00 81.56 70 GLU A N 1
ATOM 537 C CA . GLU A 1 70 ? 13.410 -11.534 -28.500 1.00 81.56 70 GLU A CA 1
ATOM 538 C C . GLU A 1 70 ? 12.305 -12.049 -27.565 1.00 81.56 70 GLU A C 1
ATOM 540 O O . GLU A 1 70 ? 11.713 -13.102 -27.817 1.00 81.56 70 GLU A O 1
ATOM 545 N N . SER A 1 71 ? 11.944 -11.290 -26.523 1.00 76.62 71 SER A N 1
ATOM 546 C CA . SER A 1 71 ? 10.954 -11.701 -25.518 1.00 76.62 71 SER A CA 1
ATOM 547 C C . SER A 1 71 ? 9.513 -11.839 -26.043 1.00 76.62 71 SER A C 1
ATOM 549 O O . SER A 1 71 ? 8.653 -12.354 -25.321 1.00 76.62 71 SER A O 1
ATOM 551 N N . ARG A 1 72 ? 9.223 -11.391 -27.279 1.00 72.19 72 ARG A N 1
ATOM 552 C CA . ARG A 1 72 ? 7.892 -11.385 -27.940 1.00 72.19 72 ARG A CA 1
ATOM 553 C C . ARG A 1 72 ? 6.768 -10.720 -27.135 1.00 72.19 72 ARG A C 1
ATOM 555 O O . ARG A 1 72 ? 5.586 -10.932 -27.412 1.00 72.19 72 ARG A O 1
ATOM 562 N N . ARG A 1 73 ? 7.108 -9.929 -26.121 1.00 74.00 73 ARG A N 1
ATOM 563 C CA . ARG A 1 73 ? 6.148 -9.129 -25.357 1.00 74.00 73 ARG A CA 1
ATOM 564 C C . ARG A 1 73 ? 5.946 -7.788 -26.066 1.00 74.00 73 ARG A C 1
ATOM 566 O O . ARG A 1 73 ? 6.845 -7.344 -26.767 1.00 74.00 73 ARG A O 1
ATOM 573 N N . PRO A 1 74 ? 4.785 -7.134 -25.920 1.00 70.62 74 PRO A N 1
ATOM 574 C CA . PRO A 1 74 ? 4.628 -5.759 -26.377 1.00 70.62 74 PRO A CA 1
ATOM 575 C C . PRO A 1 74 ? 5.601 -4.853 -25.611 1.00 70.62 74 PRO A C 1
ATOM 577 O O . PRO A 1 74 ? 5.636 -4.882 -24.379 1.00 70.62 74 PRO A O 1
ATOM 580 N N . LEU A 1 75 ? 6.388 -4.076 -26.355 1.00 69.69 75 LEU A N 1
ATOM 581 C CA . LEU A 1 75 ? 7.431 -3.192 -25.836 1.00 69.69 75 LEU A CA 1
ATOM 582 C C . LEU A 1 75 ? 7.100 -1.743 -26.175 1.00 69.69 75 LEU A C 1
ATOM 584 O O . LEU A 1 75 ? 6.590 -1.454 -27.257 1.00 69.69 75 LEU A O 1
ATOM 588 N N . PHE A 1 76 ? 7.422 -0.844 -25.254 1.00 69.19 76 PHE A N 1
ATOM 589 C CA . PHE A 1 76 ? 7.430 0.593 -25.486 1.00 69.19 76 PHE A CA 1
ATOM 590 C C . PHE A 1 76 ? 8.888 1.047 -25.477 1.00 69.19 76 PHE A C 1
ATOM 592 O O . PHE A 1 76 ? 9.596 0.785 -24.506 1.00 69.19 76 PHE A O 1
ATOM 599 N N . ILE A 1 77 ? 9.337 1.652 -26.576 1.00 72.88 77 ILE A N 1
ATOM 600 C CA . ILE A 1 77 ? 10.712 2.121 -26.755 1.00 72.88 77 ILE A CA 1
ATOM 601 C C . ILE A 1 77 ? 10.645 3.636 -26.896 1.00 72.88 77 ILE A C 1
ATOM 603 O O . ILE A 1 77 ? 10.022 4.142 -27.830 1.00 72.88 77 ILE A O 1
ATOM 607 N N . GLU A 1 78 ? 11.276 4.343 -25.968 1.00 71.38 78 GLU A N 1
ATOM 608 C CA . GLU A 1 78 ? 11.404 5.794 -26.000 1.00 71.38 78 GLU A CA 1
ATOM 609 C C . GLU A 1 78 ? 12.831 6.152 -26.415 1.00 71.38 78 GLU A C 1
ATOM 611 O O . GLU A 1 78 ? 13.795 5.788 -25.743 1.00 71.38 78 GLU A O 1
ATOM 616 N N . PHE A 1 79 ? 12.968 6.830 -27.554 1.00 75.06 79 PHE A N 1
ATOM 617 C CA . PHE A 1 79 ? 14.243 7.384 -27.996 1.00 75.06 79 PHE A CA 1
ATOM 618 C C . PHE A 1 79 ? 14.347 8.819 -27.494 1.00 75.06 79 PHE A C 1
ATOM 620 O O . PHE A 1 79 ? 13.493 9.646 -27.813 1.00 75.06 79 PHE A O 1
ATOM 627 N N . TYR A 1 80 ? 15.396 9.111 -26.731 1.00 71.50 80 TYR A N 1
ATOM 628 C CA . TYR A 1 80 ? 15.620 10.419 -26.129 1.00 71.50 80 TYR A CA 1
ATOM 629 C C . TYR A 1 80 ? 17.057 10.896 -26.391 1.00 71.50 80 TYR A C 1
ATOM 631 O O . TYR A 1 80 ? 17.990 10.092 -26.391 1.00 71.50 80 TYR A O 1
ATOM 639 N N . SER A 1 81 ? 17.219 12.196 -26.651 1.00 72.69 81 SER A N 1
ATOM 640 C CA . SER A 1 81 ? 18.500 12.881 -26.866 1.00 72.69 81 SER A CA 1
ATOM 641 C C . SER A 1 81 ? 18.524 14.145 -26.015 1.00 72.69 81 SER A C 1
ATOM 643 O O . SER A 1 81 ? 17.603 14.952 -26.109 1.00 72.69 81 SER A O 1
ATOM 645 N N . ASP A 1 82 ? 19.588 14.329 -25.233 1.00 72.12 82 ASP A N 1
ATOM 646 C CA . ASP A 1 82 ? 19.881 15.583 -24.521 1.00 72.12 82 ASP A CA 1
ATOM 647 C C . ASP A 1 82 ? 20.660 16.603 -25.386 1.00 72.12 82 ASP A C 1
ATOM 649 O O . ASP A 1 82 ? 21.066 17.655 -24.889 1.00 72.12 82 ASP A O 1
ATOM 653 N N . TYR A 1 83 ? 20.891 16.285 -26.667 1.00 60.75 83 TYR A N 1
ATOM 654 C CA . TYR A 1 83 ? 21.523 17.148 -27.676 1.00 60.75 83 TYR A CA 1
ATOM 655 C C . TYR A 1 83 ? 20.510 17.734 -28.654 1.00 60.75 83 TYR A C 1
ATOM 657 O O . TYR A 1 83 ? 19.620 16.960 -29.086 1.00 60.75 83 TYR A O 1
#

Sequence (83 aa):
MPILINQYSFIIVSIAGLALIGIFIWRVFNPALAISAVLVGILILSVVFISVRRDEATVLTIEDFNVVLESRRPLFIEFYSDY

pLDDT: mean 79.95, std 15.35, range [40.62, 96.62]

Solvent-accessible surface area (backbone atoms only — not comparable to full-atom values): 5162 Å² total; per-residue (Å²): 128,87,77,89,62,52,75,69,55,46,52,54,52,49,52,53,50,44,50,53,51,27,53,50,35,34,74,75,72,37,62,70,59,14,52,50,51,40,55,53,48,51,54,53,50,49,53,50,48,59,71,64,55,65,76,80,72,72,68,86,45,72,67,54,45,52,57,55,63,72,63,77,60,94,79,88,86,85,87,84,73,100,118

Radius of gyration: 19.64 Å; Cα c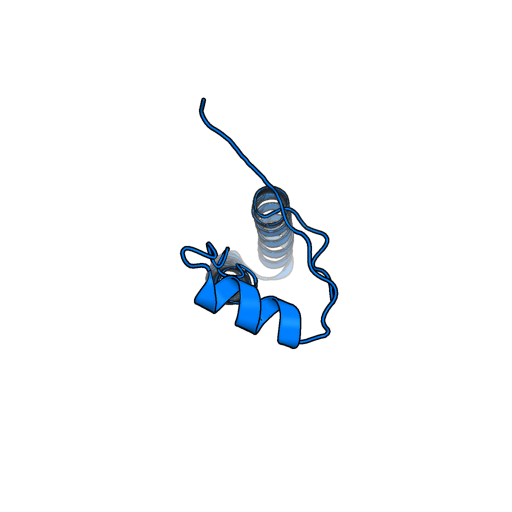ontacts (8 Å, |Δi|>4): 28; chains: 1; bounding box: 39×29×48 Å

Mean predicted aligned error: 12.32 Å

Foldseek 3Di:
DPPPADLVNLVVVLVVVLVVQLVVCCVPPNNVVSVVVSVVSVVVSVVVSVVNPDPPPPCPDPVSVVVVVVVPDDDDDDDDDPD